Protein AF-A0A379QC48-F1 (afdb_monomer_lite)

Structure (mmCIF, N/CA/C/O backbone):
data_AF-A0A379QC48-F1
#
_entry.id   AF-A0A379QC48-F1
#
loop_
_atom_site.group_PDB
_atom_site.id
_atom_site.type_symbol
_atom_site.label_atom_id
_atom_site.label_alt_id
_atom_site.label_comp_id
_atom_site.label_asym_id
_atom_site.label_entity_id
_atom_site.label_seq_id
_atom_site.pdbx_PDB_ins_code
_atom_site.Cartn_x
_atom_site.Cartn_y
_atom_site.Cartn_z
_atom_site.occupancy
_atom_site.B_iso_or_equiv
_atom_site.auth_seq_id
_atom_site.auth_comp_id
_atom_site.auth_asym_id
_atom_site.auth_atom_id
_atom_site.pdbx_PDB_model_num
ATOM 1 N N . MET A 1 1 ? 39.544 -3.586 8.936 1.00 36.72 1 MET A N 1
ATOM 2 C CA . MET A 1 1 ? 38.373 -2.757 8.582 1.00 36.72 1 MET A CA 1
ATOM 3 C C . MET A 1 1 ? 37.572 -3.559 7.572 1.00 36.72 1 MET A C 1
ATOM 5 O O . MET A 1 1 ? 38.004 -3.650 6.434 1.00 36.72 1 MET A O 1
ATOM 9 N N . ASN A 1 2 ? 36.511 -4.243 8.010 1.00 37.12 2 ASN A N 1
ATOM 10 C CA . ASN A 1 2 ? 35.754 -5.169 7.163 1.00 37.12 2 ASN A CA 1
ATOM 11 C C . ASN A 1 2 ? 34.454 -4.514 6.680 1.00 37.12 2 ASN A C 1
ATOM 13 O O . ASN A 1 2 ? 33.609 -4.162 7.495 1.00 37.12 2 ASN A O 1
ATOM 17 N N . ASN A 1 3 ? 34.380 -4.367 5.354 1.00 47.34 3 ASN A N 1
ATOM 18 C CA . ASN A 1 3 ? 33.238 -4.408 4.437 1.00 47.34 3 ASN A CA 1
ATOM 19 C C . ASN A 1 3 ? 31.838 -4.084 4.968 1.00 47.34 3 ASN A C 1
ATOM 21 O O . ASN A 1 3 ? 31.258 -4.894 5.681 1.00 47.34 3 ASN A O 1
ATOM 25 N N . PHE A 1 4 ? 31.237 -3.015 4.434 1.00 44.62 4 PHE A N 1
ATOM 26 C CA . PHE A 1 4 ? 29.795 -2.971 4.156 1.00 44.62 4 PHE A CA 1
ATOM 27 C C . PHE A 1 4 ? 29.474 -1.932 3.063 1.00 44.62 4 PHE A C 1
ATOM 29 O O . PHE A 1 4 ? 28.739 -0.974 3.272 1.00 44.62 4 PHE A O 1
ATOM 36 N N . THR A 1 5 ? 30.041 -2.093 1.867 1.00 42.81 5 THR A N 1
ATOM 37 C CA . THR A 1 5 ? 29.392 -1.557 0.664 1.00 42.81 5 THR A CA 1
ATOM 38 C C . THR A 1 5 ? 28.306 -2.552 0.291 1.00 42.81 5 THR A C 1
ATOM 40 O O . THR A 1 5 ? 28.585 -3.616 -0.258 1.00 42.81 5 THR A O 1
ATOM 43 N N . ALA A 1 6 ? 27.071 -2.245 0.687 1.00 38.69 6 ALA A N 1
ATOM 44 C CA . ALA A 1 6 ? 25.898 -2.955 0.215 1.00 38.69 6 ALA A CA 1
ATOM 45 C C . ALA A 1 6 ? 25.906 -2.914 -1.317 1.00 38.69 6 ALA A C 1
ATOM 47 O O . ALA A 1 6 ? 25.758 -1.855 -1.923 1.00 38.69 6 ALA A O 1
ATOM 48 N N . LEU A 1 7 ? 26.130 -4.073 -1.927 1.00 42.31 7 LEU A N 1
ATOM 49 C CA . LEU A 1 7 ? 25.832 -4.317 -3.326 1.00 42.31 7 LEU A CA 1
ATOM 50 C C . LEU A 1 7 ? 24.304 -4.309 -3.443 1.00 42.31 7 LEU A C 1
ATOM 52 O O . LEU A 1 7 ? 23.666 -5.355 -3.355 1.00 42.31 7 LEU A O 1
ATOM 56 N N . THR A 1 8 ? 23.692 -3.131 -3.557 1.00 49.19 8 THR A N 1
ATOM 57 C CA . THR A 1 8 ? 22.351 -3.049 -4.134 1.00 49.19 8 THR A CA 1
ATOM 58 C C . THR A 1 8 ? 22.547 -3.248 -5.623 1.00 49.19 8 THR A C 1
ATOM 60 O O . THR A 1 8 ? 22.850 -2.311 -6.357 1.00 49.19 8 THR A O 1
ATOM 63 N N . ASP A 1 9 ? 22.490 -4.507 -6.040 1.00 49.66 9 ASP A N 1
ATOM 64 C CA . ASP A 1 9 ? 22.369 -4.869 -7.440 1.00 49.66 9 ASP A CA 1
ATOM 65 C C . ASP A 1 9 ? 21.034 -4.309 -7.961 1.00 49.66 9 ASP A C 1
ATOM 67 O O . ASP A 1 9 ? 19.992 -4.957 -7.911 1.00 49.66 9 ASP A O 1
ATOM 71 N N . ASP A 1 10 ? 21.057 -3.042 -8.376 1.00 56.03 10 ASP A N 1
ATOM 72 C CA . ASP A 1 10 ? 19.927 -2.30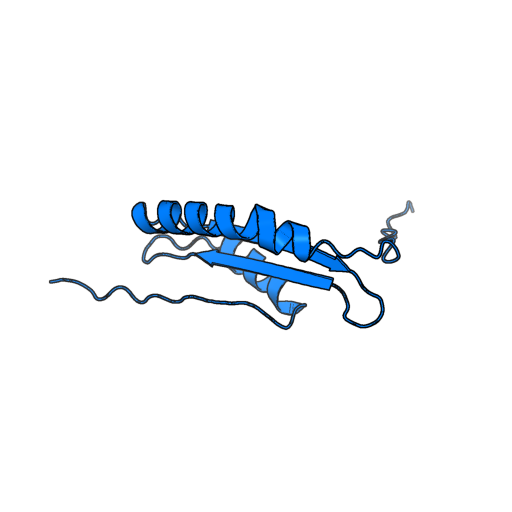0 -8.946 1.00 56.03 10 ASP A CA 1
ATOM 73 C C . ASP A 1 10 ? 19.607 -2.745 -10.388 1.00 56.03 10 ASP A C 1
ATOM 75 O O . ASP A 1 10 ? 18.796 -2.120 -11.066 1.00 56.03 10 ASP A O 1
ATOM 79 N N . SER A 1 11 ? 20.224 -3.835 -10.867 1.00 58.25 11 SER A N 1
ATOM 80 C CA . SER A 1 11 ? 20.123 -4.301 -12.254 1.00 58.25 11 SER A CA 1
ATOM 81 C C . SER A 1 11 ? 19.030 -5.345 -12.509 1.00 58.2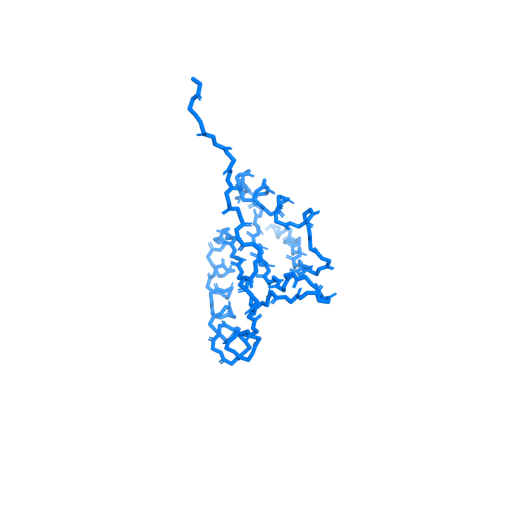5 11 SER A C 1
ATOM 83 O O . SER A 1 11 ? 18.808 -5.729 -13.658 1.00 58.25 11 SER A O 1
ATOM 85 N N . ASN A 1 12 ? 18.298 -5.793 -11.480 1.00 75.00 12 ASN A N 1
ATOM 86 C CA . ASN A 1 12 ? 17.188 -6.721 -11.695 1.00 75.00 12 ASN A CA 1
ATOM 87 C C . ASN A 1 12 ? 15.912 -5.959 -12.081 1.00 75.00 12 ASN A C 1
ATOM 89 O O . ASN A 1 12 ? 15.090 -5.608 -11.228 1.00 75.00 12 ASN A O 1
ATOM 93 N N . TYR A 1 13 ? 15.781 -5.659 -13.371 1.00 87.44 13 TYR A N 1
ATOM 94 C CA . TYR A 1 13 ? 14.579 -5.066 -13.946 1.00 87.44 13 TYR A CA 1
ATOM 95 C C . TYR A 1 13 ? 13.455 -6.101 -14.061 1.00 87.44 13 TYR A C 1
ATOM 97 O O . TYR A 1 13 ? 13.677 -7.239 -14.471 1.00 87.44 13 TYR A O 1
ATOM 105 N N . TYR A 1 14 ? 12.233 -5.701 -13.722 1.00 91.56 14 TYR A N 1
ATOM 106 C CA . TYR A 1 14 ? 11.046 -6.548 -13.813 1.00 91.56 14 TYR A CA 1
ATOM 107 C C . TYR A 1 14 ? 9.793 -5.709 -14.041 1.00 91.56 14 TYR A C 1
ATOM 109 O O . TYR A 1 14 ? 9.725 -4.549 -13.643 1.00 91.56 14 TYR A O 1
ATOM 117 N N . ASN A 1 15 ? 8.779 -6.322 -14.647 1.00 92.81 15 ASN A N 1
ATOM 118 C CA . ASN A 1 15 ? 7.433 -5.770 -14.722 1.00 92.81 15 ASN A CA 1
ATOM 119 C C . ASN A 1 15 ? 6.430 -6.870 -14.347 1.00 92.81 15 ASN A C 1
ATOM 121 O O . ASN A 1 15 ? 6.316 -7.889 -15.026 1.00 92.81 15 ASN A O 1
ATOM 125 N N . LEU A 1 16 ? 5.746 -6.656 -13.230 1.00 94.88 16 LEU A N 1
ATOM 126 C CA . LEU A 1 16 ? 4.722 -7.503 -12.629 1.00 94.88 16 LEU A CA 1
ATOM 127 C C . LEU A 1 16 ? 3.407 -6.725 -12.462 1.00 94.88 16 LEU A C 1
ATOM 129 O O . LEU A 1 16 ? 2.590 -7.077 -11.614 1.00 94.88 16 LEU A O 1
ATOM 133 N N . GLU A 1 17 ? 3.201 -5.669 -13.252 1.00 92.25 17 GLU A N 1
ATOM 134 C CA . GLU A 1 17 ? 1.998 -4.832 -13.214 1.00 92.25 17 GLU A CA 1
ATOM 135 C C . GLU A 1 17 ? 0.734 -5.672 -13.433 1.00 92.25 17 GLU A C 1
ATOM 137 O O . GLU A 1 17 ? -0.183 -5.613 -12.621 1.00 92.25 17 GLU A O 1
ATOM 142 N N . SER A 1 18 ? 0.730 -6.570 -14.426 1.00 95.00 18 SER A N 1
ATOM 143 C CA . SER A 1 18 ? -0.409 -7.469 -14.664 1.00 95.00 18 SER A CA 1
ATOM 144 C C . SER A 1 18 ? -0.671 -8.425 -13.498 1.00 95.00 18 SER A C 1
ATOM 146 O O . SER A 1 18 ? -1.819 -8.655 -13.134 1.00 95.00 18 SER A O 1
ATOM 148 N N . VAL A 1 19 ? 0.377 -8.952 -12.853 1.00 96.38 19 VAL A N 1
ATOM 149 C CA . VAL A 1 19 ? 0.227 -9.801 -11.658 1.00 96.38 19 VAL A CA 1
ATOM 150 C C . VAL A 1 19 ? -0.375 -8.994 -10.510 1.00 96.38 19 VAL A C 1
ATOM 152 O O . VAL A 1 19 ? -1.261 -9.485 -9.807 1.00 96.38 19 VAL A O 1
ATOM 155 N N . TYR A 1 20 ? 0.081 -7.754 -10.323 1.00 94.56 20 TYR A N 1
ATOM 156 C CA . TYR A 1 20 ? -0.475 -6.870 -9.310 1.00 94.56 20 TYR A CA 1
ATOM 157 C C . TYR A 1 20 ? -1.954 -6.580 -9.584 1.00 94.56 20 TYR A C 1
ATOM 159 O O . TYR A 1 20 ? -2.789 -6.800 -8.708 1.00 94.56 20 TYR A O 1
ATOM 167 N N . ASP A 1 21 ? -2.294 -6.158 -10.797 1.00 93.31 21 ASP A N 1
ATOM 168 C CA . ASP A 1 21 ? -3.651 -5.762 -11.165 1.00 93.31 21 ASP A CA 1
ATOM 169 C C . ASP A 1 21 ? -4.638 -6.932 -11.159 1.00 93.31 21 ASP A C 1
ATOM 171 O O . ASP A 1 21 ? -5.748 -6.802 -10.639 1.00 93.31 21 ASP A O 1
ATOM 175 N N . GLU A 1 22 ? -4.247 -8.090 -11.690 1.00 97.31 22 GLU A N 1
ATOM 176 C CA . GLU A 1 22 ? -5.144 -9.240 -11.828 1.00 97.31 22 GLU A CA 1
ATOM 177 C C . GLU A 1 22 ? -5.282 -10.040 -10.530 1.00 97.31 22 GLU A C 1
ATOM 179 O O . GLU A 1 22 ? -6.354 -10.583 -10.253 1.00 97.31 22 GLU A O 1
ATOM 184 N N . GLN A 1 23 ? -4.216 -10.132 -9.727 1.00 97.44 23 GLN A N 1
ATOM 185 C CA . GLN A 1 23 ? -4.179 -11.037 -8.573 1.00 97.44 23 GLN A CA 1
ATOM 186 C C . GLN A 1 23 ? -4.140 -10.296 -7.239 1.00 97.44 23 GLN A C 1
ATOM 188 O O . GLN A 1 23 ? -4.861 -10.666 -6.314 1.00 97.44 23 GLN A O 1
ATOM 193 N N . ILE A 1 24 ? -3.326 -9.246 -7.111 1.00 96.56 24 ILE A N 1
ATOM 194 C CA . ILE A 1 24 ? -3.121 -8.566 -5.824 1.00 96.56 24 ILE A CA 1
ATOM 195 C C . ILE A 1 24 ? -4.196 -7.510 -5.566 1.00 96.56 24 ILE A C 1
ATOM 197 O O . ILE A 1 24 ? -4.737 -7.455 -4.464 1.00 96.56 24 ILE A O 1
ATOM 201 N N . SER A 1 25 ? -4.551 -6.700 -6.561 1.00 94.62 25 SER A N 1
ATOM 202 C CA . SER A 1 25 ? -5.521 -5.608 -6.427 1.00 94.62 25 SER A CA 1
ATOM 203 C C . SER A 1 25 ? -6.901 -6.083 -5.925 1.00 94.62 25 SER A C 1
ATOM 205 O O . SER A 1 25 ? -7.415 -5.506 -4.957 1.00 94.62 25 SER A O 1
ATOM 207 N N . PRO A 1 26 ? -7.485 -7.193 -6.435 1.00 96.06 26 PRO A N 1
ATOM 208 C CA . PRO A 1 26 ? -8.747 -7.718 -5.907 1.00 96.06 26 PRO A CA 1
ATOM 209 C C . PRO A 1 26 ? -8.652 -8.202 -4.452 1.00 96.06 26 PRO A C 1
ATOM 211 O O . PRO A 1 26 ? -9.621 -8.080 -3.700 1.00 96.06 26 PRO A O 1
ATOM 214 N N . LEU A 1 27 ? -7.498 -8.738 -4.039 1.00 97.62 27 LEU A N 1
ATOM 215 C CA . LEU A 1 27 ? -7.252 -9.171 -2.659 1.00 97.62 27 LEU A CA 1
ATOM 216 C C . LEU A 1 27 ? -7.052 -7.972 -1.731 1.00 97.62 27 LEU A C 1
ATOM 218 O O . LEU A 1 27 ? -7.611 -7.937 -0.637 1.00 97.62 27 LEU A O 1
ATOM 222 N N . MET A 1 28 ? -6.320 -6.955 -2.185 1.00 96.44 28 MET A N 1
ATOM 223 C CA . MET A 1 28 ? -6.131 -5.710 -1.446 1.00 96.44 28 MET A CA 1
ATOM 224 C C . MET A 1 28 ? -7.457 -5.023 -1.158 1.00 96.44 28 MET A C 1
ATOM 226 O O . MET A 1 28 ? -7.643 -4.528 -0.052 1.00 96.44 28 MET A O 1
ATOM 230 N N . LYS A 1 29 ? -8.406 -5.051 -2.100 1.00 96.00 29 LYS A N 1
ATOM 231 C CA . LYS A 1 29 ? -9.762 -4.553 -1.854 1.00 96.00 29 LYS A CA 1
ATOM 232 C C . LYS A 1 29 ? -10.421 -5.260 -0.664 1.00 96.00 29 LYS A C 1
ATOM 234 O O . LYS A 1 29 ? -10.892 -4.588 0.245 1.00 96.00 29 LYS A O 1
ATOM 239 N N . GLN A 1 30 ? -10.381 -6.594 -0.632 1.00 97.50 30 GLN A N 1
ATOM 240 C CA . GLN A 1 30 ? -10.939 -7.378 0.478 1.00 97.50 30 GLN A CA 1
ATOM 241 C C . GLN A 1 30 ? -10.236 -7.067 1.808 1.00 97.50 30 GLN A C 1
ATOM 243 O O . GLN A 1 30 ? -10.898 -6.870 2.823 1.00 97.50 30 GLN A O 1
ATOM 248 N N . ILE A 1 31 ? -8.903 -6.967 1.802 1.00 97.00 31 ILE A N 1
ATOM 249 C CA . ILE A 1 31 ? -8.112 -6.616 2.991 1.00 97.00 31 ILE A CA 1
ATOM 250 C C . ILE A 1 31 ? -8.494 -5.224 3.507 1.00 97.00 31 ILE A C 1
ATOM 252 O O . ILE A 1 31 ? -8.732 -5.053 4.699 1.00 97.00 31 ILE A O 1
ATOM 256 N N . ILE A 1 32 ? -8.584 -4.234 2.615 1.00 95.50 32 ILE A N 1
ATOM 257 C CA . ILE A 1 32 ? -8.960 -2.859 2.958 1.00 95.50 32 ILE A CA 1
ATOM 258 C C . ILE A 1 32 ? -10.355 -2.824 3.583 1.00 95.50 32 ILE A C 1
ATOM 260 O O . ILE A 1 32 ? -10.544 -2.128 4.581 1.00 95.50 32 ILE A O 1
ATOM 264 N N . ASP A 1 33 ? -11.312 -3.562 3.021 1.00 97.00 33 ASP A N 1
ATOM 265 C CA . ASP A 1 33 ? -12.682 -3.610 3.531 1.00 97.00 33 ASP A CA 1
ATOM 266 C C . ASP A 1 33 ? -12.724 -4.206 4.951 1.00 97.00 33 ASP A C 1
ATOM 268 O O . ASP A 1 33 ? -13.290 -3.585 5.852 1.00 97.00 33 ASP A O 1
ATOM 272 N N . ILE A 1 34 ? -12.016 -5.316 5.196 1.00 97.25 34 ILE A N 1
ATOM 273 C CA . ILE A 1 34 ? -11.883 -5.930 6.532 1.00 97.25 34 ILE A CA 1
ATOM 274 C C . ILE A 1 34 ? -11.219 -4.961 7.523 1.00 97.25 34 ILE A C 1
ATOM 276 O O . ILE A 1 34 ? -11.685 -4.776 8.651 1.00 97.25 34 ILE A O 1
ATOM 280 N N . CYS A 1 35 ? -10.123 -4.314 7.121 1.00 96.56 35 CYS A N 1
ATOM 281 C CA . CYS A 1 35 ? -9.417 -3.375 7.987 1.00 96.56 35 CYS A CA 1
ATOM 282 C C . CYS A 1 35 ? -10.280 -2.155 8.331 1.00 96.56 35 CYS A C 1
ATOM 284 O O . CYS A 1 35 ? -10.235 -1.678 9.466 1.00 96.56 35 CYS A O 1
ATOM 286 N N . LYS A 1 36 ? -11.100 -1.670 7.390 1.00 93.44 36 LYS A N 1
ATOM 287 C CA . LYS A 1 36 ? -12.073 -0.599 7.639 1.00 93.44 36 LYS A CA 1
ATOM 288 C C . LYS A 1 36 ? -13.169 -1.033 8.605 1.00 93.44 36 LYS A C 1
ATOM 290 O O . LYS A 1 36 ? -13.435 -0.295 9.549 1.00 93.44 36 LYS A O 1
ATOM 295 N N . GLU A 1 37 ? -13.755 -2.215 8.419 1.00 96.56 37 GLU A N 1
ATOM 296 C CA . GLU A 1 37 ? -14.819 -2.741 9.287 1.00 96.56 37 GLU A CA 1
ATOM 297 C C . GLU A 1 37 ? -14.386 -2.803 10.762 1.00 96.56 37 GLU A C 1
ATOM 299 O O . GLU A 1 37 ? -15.139 -2.431 11.663 1.00 96.56 37 GLU A O 1
ATOM 304 N N . HIS A 1 38 ? -13.136 -3.192 11.021 1.00 96.44 38 HIS A N 1
ATOM 305 C CA . HIS A 1 38 ? -12.616 -3.357 12.381 1.00 96.44 38 HIS A CA 1
ATOM 306 C C . HIS A 1 38 ? -11.790 -2.173 12.908 1.00 96.44 38 HIS A C 1
ATOM 308 O O . HIS A 1 38 ? -11.241 -2.247 14.017 1.00 96.44 38 HIS A O 1
ATOM 314 N N . ASN A 1 39 ? -11.699 -1.072 12.154 1.00 94.12 39 ASN A N 1
ATOM 315 C CA . ASN A 1 39 ? -10.816 0.063 12.449 1.00 94.12 39 ASN A CA 1
ATOM 316 C C . ASN A 1 39 ? -9.366 -0.381 12.716 1.00 94.12 39 ASN A C 1
ATOM 318 O O . ASN A 1 39 ? -8.750 0.006 13.714 1.00 94.12 39 ASN A O 1
ATOM 322 N N . MET A 1 40 ? -8.849 -1.279 11.882 1.00 95.19 40 MET A N 1
ATOM 323 C CA . MET A 1 40 ? -7.540 -1.907 12.028 1.00 95.19 40 MET A CA 1
ATOM 324 C C . MET A 1 40 ? -6.500 -1.142 11.198 1.00 95.19 40 MET A C 1
ATOM 326 O O . MET A 1 40 ? -6.538 -1.229 9.969 1.00 95.19 40 MET A O 1
ATOM 330 N N . PRO A 1 41 ? -5.571 -0.392 11.825 1.00 95.31 41 PRO A N 1
ATOM 331 C CA . PRO A 1 41 ? -4.528 0.317 11.090 1.00 95.31 41 PRO A CA 1
ATOM 332 C C . PRO A 1 41 ? -3.660 -0.662 10.297 1.00 95.31 41 PRO A C 1
ATOM 334 O O . PRO A 1 41 ? -3.318 -1.732 10.802 1.00 95.31 41 PRO A O 1
ATOM 337 N N . MET A 1 42 ? -3.266 -0.288 9.081 1.00 95.00 42 MET A N 1
ATOM 338 C CA . MET A 1 42 ? -2.398 -1.116 8.237 1.00 95.00 42 MET A CA 1
ATOM 339 C C . MET A 1 42 ? -1.509 -0.270 7.330 1.00 95.00 42 MET A C 1
ATOM 341 O O . MET A 1 42 ? -1.878 0.838 6.940 1.00 95.00 42 MET A O 1
ATOM 345 N N . VAL A 1 43 ? -0.369 -0.835 6.939 1.00 94.50 43 VAL A N 1
ATOM 346 C CA . VAL A 1 43 ? 0.464 -0.358 5.830 1.00 94.50 43 VAL A CA 1
ATOM 347 C C . VAL A 1 43 ? 0.854 -1.567 4.990 1.00 94.50 43 VAL A C 1
ATOM 349 O O . VAL A 1 43 ? 1.333 -2.563 5.526 1.00 94.50 43 VAL A O 1
ATOM 352 N N . ALA A 1 44 ? 0.656 -1.481 3.679 1.00 93.38 44 ALA A N 1
ATOM 353 C CA . ALA A 1 44 ? 1.090 -2.486 2.716 1.00 93.38 44 ALA A CA 1
ATOM 354 C C . ALA A 1 44 ? 1.735 -1.789 1.516 1.00 93.38 44 ALA A C 1
ATOM 356 O O . ALA A 1 44 ? 1.210 -0.787 1.034 1.00 93.38 44 ALA A O 1
ATOM 357 N N . SER A 1 45 ? 2.868 -2.306 1.038 1.00 91.94 45 SER A N 1
ATOM 358 C CA . SER A 1 45 ? 3.584 -1.754 -0.113 1.00 91.94 45 SER A CA 1
ATOM 359 C C . SER A 1 45 ? 4.116 -2.872 -0.995 1.00 91.94 45 SER A C 1
ATOM 361 O O . SER A 1 45 ? 4.781 -3.778 -0.497 1.00 91.94 45 SER A O 1
ATOM 363 N N . PHE A 1 46 ? 3.862 -2.781 -2.297 1.00 92.62 46 PHE A N 1
ATOM 364 C CA . PHE A 1 46 ? 4.287 -3.771 -3.286 1.00 92.62 46 PHE A CA 1
ATOM 365 C C . PHE A 1 46 ? 5.091 -3.089 -4.383 1.00 92.62 46 PHE A C 1
ATOM 367 O O . PHE A 1 46 ? 4.612 -2.122 -4.972 1.00 92.62 46 PHE A O 1
ATOM 374 N N . ALA A 1 47 ? 6.301 -3.585 -4.643 1.00 91.75 47 ALA A N 1
ATOM 375 C CA . ALA A 1 47 ? 7.110 -3.174 -5.784 1.00 91.75 47 ALA A CA 1
ATOM 376 C C . ALA A 1 47 ? 6.760 -4.086 -6.964 1.00 91.75 47 ALA A C 1
ATOM 378 O O . ALA A 1 47 ? 7.061 -5.278 -6.925 1.00 91.75 47 ALA A O 1
ATOM 379 N N . TYR A 1 48 ? 6.060 -3.550 -7.960 1.00 90.19 48 TYR A N 1
ATOM 380 C CA . TYR A 1 48 ? 5.578 -4.316 -9.112 1.00 90.19 48 TYR A CA 1
ATOM 381 C C . TYR A 1 48 ? 6.351 -3.997 -10.394 1.00 90.19 48 TYR A C 1
ATOM 383 O O . TYR A 1 48 ? 6.269 -4.758 -11.347 1.00 90.19 48 TYR A O 1
ATOM 391 N N . GLU A 1 49 ? 7.142 -2.928 -10.427 1.00 89.75 49 GLU A N 1
ATOM 392 C CA . GLU A 1 49 ? 7.994 -2.606 -11.571 1.00 89.75 49 GLU A CA 1
ATOM 393 C C . GLU A 1 49 ? 9.373 -2.158 -11.080 1.00 89.75 49 GLU A C 1
ATOM 395 O O . GLU A 1 49 ? 9.500 -1.494 -10.052 1.00 89.75 49 GLU A O 1
ATOM 400 N N . ASN A 1 50 ? 10.412 -2.510 -11.823 1.00 89.31 50 ASN A N 1
ATOM 401 C CA . ASN A 1 50 ? 11.716 -1.871 -11.783 1.00 89.31 50 ASN A CA 1
ATOM 402 C C . ASN A 1 50 ? 12.185 -1.751 -13.229 1.00 89.31 50 ASN A C 1
ATOM 404 O O . ASN A 1 50 ? 12.412 -2.768 -13.883 1.00 89.31 50 ASN A O 1
ATOM 408 N N . SER A 1 51 ? 12.306 -0.529 -13.737 1.00 85.25 51 SER A N 1
ATOM 409 C CA . SER A 1 51 ? 12.755 -0.256 -15.101 1.00 85.25 51 SER A CA 1
ATOM 410 C C . SER A 1 51 ? 13.823 0.832 -15.110 1.00 85.25 51 SER A C 1
ATOM 412 O O . SER A 1 51 ? 13.859 1.696 -14.235 1.00 85.25 51 SER A O 1
ATOM 414 N N . GLU A 1 52 ? 14.688 0.804 -16.120 1.00 78.75 52 GLU A N 1
ATOM 415 C CA . GLU A 1 52 ? 15.731 1.818 -16.298 1.00 78.75 52 GLU A CA 1
ATOM 416 C C . GLU A 1 52 ? 15.133 3.206 -16.583 1.00 78.75 52 GLU A C 1
ATOM 418 O O . GLU A 1 52 ? 15.641 4.215 -16.104 1.00 78.75 52 GLU A O 1
ATOM 423 N N . GLU A 1 53 ? 14.019 3.254 -17.321 1.00 78.56 53 GLU A N 1
ATOM 424 C CA . GLU A 1 53 ? 13.383 4.498 -17.767 1.00 78.56 53 GLU A CA 1
ATOM 425 C C . GLU A 1 53 ? 12.456 5.115 -16.708 1.00 78.56 53 GLU A C 1
ATOM 427 O O . GLU A 1 53 ? 12.470 6.329 -16.505 1.00 78.56 53 GLU A O 1
ATOM 432 N N . LYS A 1 54 ? 11.640 4.298 -16.026 1.00 74.19 54 LYS A N 1
ATOM 433 C CA . LYS A 1 54 ? 10.617 4.779 -15.078 1.00 74.19 54 LYS A CA 1
ATOM 434 C C . LYS A 1 54 ? 11.010 4.604 -13.611 1.00 74.19 54 LYS A C 1
ATOM 436 O O . LYS A 1 54 ? 10.297 5.086 -12.732 1.00 74.19 54 LYS A O 1
ATOM 441 N N . GLY A 1 55 ? 12.124 3.930 -13.328 1.00 83.94 55 GLY A N 1
ATOM 442 C CA . GLY A 1 55 ? 12.509 3.557 -11.970 1.00 83.94 55 GLY A CA 1
ATOM 443 C C . GLY A 1 55 ? 11.608 2.457 -11.406 1.00 83.94 55 GLY A C 1
ATOM 444 O O . GLY A 1 55 ? 11.150 1.576 -12.139 1.00 83.94 55 GLY A O 1
ATOM 445 N N . ARG A 1 56 ? 11.365 2.482 -10.089 1.00 85.25 56 ARG A N 1
ATOM 446 C CA . ARG A 1 56 ? 10.558 1.459 -9.412 1.00 85.25 56 ARG A CA 1
ATOM 447 C C . ARG A 1 56 ? 9.074 1.851 -9.393 1.00 85.25 56 ARG A C 1
ATOM 449 O O . ARG A 1 56 ? 8.711 2.937 -8.954 1.00 85.25 56 ARG A O 1
ATOM 456 N N . GLY A 1 57 ? 8.202 0.949 -9.823 1.00 86.62 57 GLY A N 1
ATOM 457 C CA . GLY A 1 57 ? 6.756 1.048 -9.639 1.00 86.62 57 GLY A CA 1
ATOM 458 C C . GLY A 1 57 ? 6.371 0.463 -8.288 1.00 86.62 57 GLY A C 1
ATOM 459 O O . GLY A 1 57 ? 6.593 -0.723 -8.031 1.00 86.62 57 GLY A O 1
ATOM 460 N N . LEU A 1 58 ? 5.813 1.295 -7.409 1.00 88.62 58 LEU A N 1
A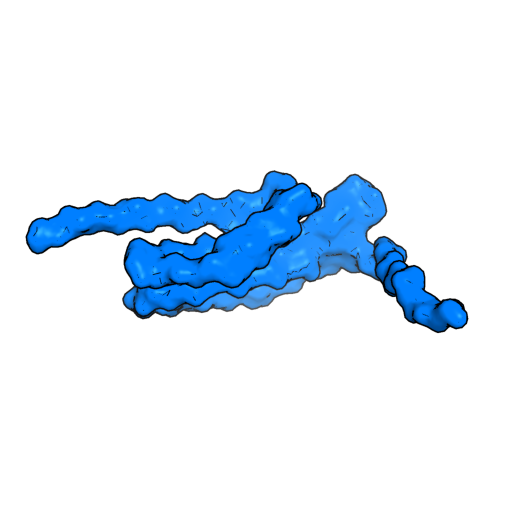TOM 461 C CA . LEU A 1 58 ? 5.358 0.908 -6.076 1.00 88.62 58 LEU A CA 1
ATOM 462 C C . LEU A 1 58 ? 3.895 1.285 -5.891 1.00 88.62 58 LEU A C 1
ATOM 464 O O . LEU A 1 58 ? 3.499 2.413 -6.175 1.00 88.62 58 LEU A O 1
ATOM 468 N N . CYS A 1 59 ? 3.114 0.364 -5.334 1.00 89.62 59 CYS A N 1
ATOM 469 C CA . CYS A 1 59 ? 1.778 0.660 -4.840 1.00 89.62 59 CYS A CA 1
ATOM 470 C C . CYS A 1 59 ? 1.761 0.510 -3.321 1.00 89.62 59 CYS A C 1
ATOM 472 O O . CYS A 1 59 ? 1.937 -0.592 -2.791 1.00 89.62 59 CYS A O 1
ATOM 474 N N . THR A 1 60 ? 1.559 1.628 -2.623 1.00 90.44 60 THR A N 1
ATOM 475 C CA . THR A 1 60 ? 1.518 1.691 -1.160 1.00 90.44 60 THR A CA 1
ATOM 476 C C . THR A 1 60 ? 0.137 2.123 -0.693 1.00 90.44 60 THR A C 1
ATOM 478 O O . THR A 1 60 ? -0.357 3.180 -1.078 1.00 90.44 60 THR A O 1
ATOM 481 N N . THR A 1 61 ? -0.467 1.327 0.184 1.00 91.38 61 THR A N 1
ATOM 482 C CA . THR A 1 61 ? -1.713 1.652 0.882 1.00 91.38 61 THR A CA 1
ATOM 483 C C . THR A 1 61 ? -1.430 1.784 2.370 1.00 91.38 61 THR A C 1
ATOM 485 O O . THR A 1 61 ? -0.830 0.894 2.970 1.00 91.38 61 THR A O 1
ATOM 488 N N . ALA A 1 62 ? -1.894 2.875 2.975 1.00 92.50 62 ALA A N 1
ATOM 489 C CA . ALA A 1 62 ? -1.856 3.084 4.416 1.00 92.50 62 ALA A CA 1
ATOM 490 C C . ALA A 1 62 ? -3.258 3.458 4.910 1.00 92.50 62 ALA A C 1
ATOM 492 O O . ALA A 1 62 ? -3.882 4.371 4.367 1.00 92.50 62 ALA A O 1
ATOM 493 N N . LEU A 1 63 ? -3.741 2.756 5.935 1.00 92.50 63 LEU A N 1
ATOM 494 C CA . LEU A 1 63 ? -4.990 3.060 6.627 1.00 92.50 63 LEU A CA 1
ATOM 495 C C . LEU A 1 63 ? -4.682 3.473 8.060 1.00 92.50 63 LEU A C 1
ATOM 497 O O . LEU A 1 63 ? -4.002 2.759 8.801 1.00 92.50 63 LEU A O 1
ATOM 501 N N . THR A 1 64 ? -5.219 4.621 8.450 1.00 91.56 64 THR A N 1
ATOM 502 C CA . THR A 1 64 ? -5.159 5.141 9.812 1.00 91.56 64 THR A CA 1
ATOM 503 C C . THR A 1 64 ? -6.572 5.427 10.296 1.00 91.56 64 THR A C 1
ATOM 505 O O . THR A 1 64 ? -7.462 5.742 9.509 1.00 91.56 64 THR A O 1
ATOM 508 N N . PHE A 1 65 ? -6.777 5.290 11.602 1.00 91.25 65 PHE A N 1
ATOM 509 C CA . PHE A 1 65 ? -8.066 5.504 12.248 1.00 91.25 65 PHE A CA 1
ATOM 510 C C . PHE A 1 65 ? -7.857 6.397 13.467 1.00 91.25 65 PHE A C 1
ATOM 512 O O . PHE A 1 65 ? -6.808 6.332 14.117 1.00 91.25 65 PHE A O 1
ATOM 519 N N . GLU A 1 66 ? -8.847 7.232 13.770 1.00 87.50 66 GLU A N 1
ATOM 520 C CA . GLU A 1 66 ? -8.804 8.128 14.923 1.00 87.50 66 GLU A CA 1
ATOM 521 C C . GLU A 1 66 ? -8.574 7.334 16.219 1.00 87.50 66 GLU A C 1
ATOM 523 O O . GLU A 1 66 ? -9.139 6.259 16.428 1.00 87.50 66 GLU A O 1
ATOM 528 N N . GLY A 1 67 ? -7.675 7.826 17.074 1.00 89.81 67 GLY A N 1
ATOM 529 C CA . GLY A 1 67 ? -7.312 7.157 18.329 1.00 89.81 67 GLY A CA 1
ATOM 530 C C . GLY A 1 67 ? -6.487 5.871 18.170 1.00 89.81 67 GLY A C 1
ATOM 531 O O . GLY A 1 67 ? -6.111 5.270 19.173 1.00 89.81 67 GLY A O 1
ATOM 532 N N . ARG A 1 68 ? -6.159 5.452 16.939 1.00 89.25 68 ARG A N 1
ATOM 533 C CA . ARG A 1 68 ? -5.349 4.256 16.636 1.00 89.25 68 ARG A CA 1
ATOM 534 C C . ARG A 1 68 ? -4.177 4.585 15.713 1.00 89.25 68 ARG A C 1
ATOM 536 O O . ARG A 1 68 ? -3.904 3.892 14.735 1.00 89.25 68 ARG A O 1
ATOM 543 N N . HIS A 1 69 ? -3.483 5.676 16.017 1.00 87.62 69 HIS A N 1
ATOM 544 C CA . HIS A 1 69 ? -2.291 6.079 15.281 1.00 87.62 69 HIS A CA 1
ATOM 545 C C . HIS A 1 69 ? -1.081 5.253 15.723 1.00 87.62 69 HIS A C 1
ATOM 547 O O . HIS A 1 69 ? -0.763 5.198 16.908 1.00 87.62 69 HIS A O 1
ATOM 553 N N . ILE A 1 70 ? -0.393 4.646 14.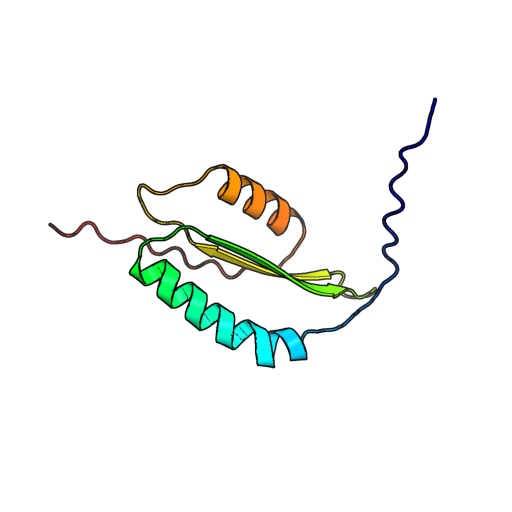756 1.00 92.19 70 ILE A N 1
ATOM 554 C CA . ILE A 1 70 ? 0.848 3.896 14.970 1.00 92.19 70 ILE A CA 1
ATOM 555 C C . ILE A 1 70 ? 1.981 4.705 14.339 1.00 92.19 70 ILE A C 1
ATOM 557 O O . ILE A 1 70 ? 1.973 4.950 13.129 1.00 92.19 70 ILE A O 1
ATOM 561 N N . LYS A 1 71 ? 2.935 5.164 15.156 1.00 92.19 71 LYS A N 1
ATOM 562 C CA . LYS A 1 71 ? 4.010 6.059 14.702 1.00 92.19 71 LYS A CA 1
ATOM 563 C C . LYS A 1 71 ? 4.898 5.369 13.670 1.00 92.19 71 LYS A C 1
ATOM 565 O O . LYS A 1 71 ? 5.234 5.963 12.655 1.00 92.19 71 LYS A O 1
ATOM 570 N N . GLU A 1 72 ? 5.203 4.101 13.889 1.00 93.50 72 GLU A N 1
ATOM 571 C CA . GLU A 1 72 ? 6.020 3.258 13.023 1.00 93.50 72 GLU A CA 1
ATOM 572 C C . GLU A 1 72 ? 5.414 3.150 11.620 1.00 93.50 72 GLU A C 1
ATOM 574 O O . GLU A 1 72 ? 6.135 3.150 10.626 1.00 93.50 72 GLU A O 1
ATOM 579 N N . PHE A 1 73 ? 4.082 3.125 11.521 1.00 93.12 73 PHE A N 1
ATOM 580 C CA . PHE A 1 73 ? 3.380 3.093 10.237 1.00 93.12 73 PHE A CA 1
ATOM 581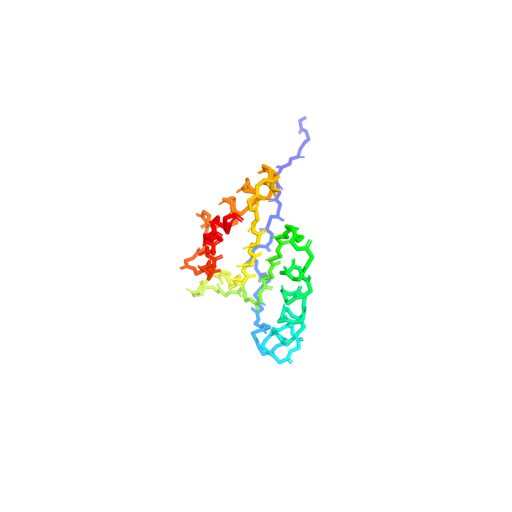 C C . PHE A 1 73 ? 3.476 4.437 9.513 1.00 93.12 73 PHE A C 1
ATOM 583 O O . PHE A 1 73 ? 3.651 4.469 8.293 1.00 93.12 73 PHE A O 1
ATOM 590 N N . ALA A 1 74 ? 3.407 5.548 10.250 1.00 88.06 74 ALA A N 1
ATOM 591 C CA . ALA A 1 74 ? 3.612 6.882 9.693 1.00 88.06 74 ALA A CA 1
ATOM 592 C C . ALA A 1 74 ? 5.066 7.092 9.233 1.00 88.06 74 ALA A C 1
ATOM 594 O O . ALA A 1 74 ? 5.295 7.616 8.140 1.00 88.06 74 ALA A O 1
ATOM 595 N N . ASP A 1 75 ? 6.037 6.630 10.023 1.00 90.81 75 ASP A N 1
ATOM 596 C CA . ASP A 1 75 ? 7.461 6.688 9.692 1.00 90.81 75 ASP A CA 1
ATOM 597 C C . ASP A 1 75 ? 7.765 5.835 8.449 1.00 90.81 75 ASP A C 1
ATOM 599 O O . ASP A 1 75 ? 8.387 6.321 7.504 1.00 90.81 75 ASP A O 1
ATOM 603 N N . ALA A 1 76 ? 7.257 4.598 8.397 1.00 89.19 76 ALA A N 1
ATOM 604 C CA . ALA A 1 76 ? 7.410 3.712 7.245 1.00 89.19 76 ALA A CA 1
ATOM 605 C C . ALA A 1 76 ? 6.781 4.311 5.980 1.00 89.19 76 ALA A C 1
ATOM 607 O O . ALA A 1 76 ? 7.416 4.353 4.929 1.00 89.19 76 ALA A O 1
ATOM 608 N N . THR A 1 77 ? 5.557 4.837 6.082 1.00 87.56 77 THR A N 1
ATOM 609 C CA . THR A 1 77 ? 4.877 5.482 4.948 1.00 87.56 77 THR A CA 1
ATOM 610 C C . THR A 1 77 ? 5.656 6.702 4.462 1.00 87.56 77 THR A C 1
ATOM 612 O O . THR A 1 77 ? 5.759 6.921 3.257 1.00 87.56 77 THR A O 1
ATOM 615 N N . SER A 1 78 ? 6.237 7.478 5.382 1.00 86.50 78 SER A N 1
ATOM 616 C CA . SER A 1 78 ? 7.087 8.619 5.035 1.00 86.50 78 SER A CA 1
ATOM 617 C C . SER A 1 78 ? 8.323 8.154 4.269 1.00 86.50 78 SER A C 1
ATOM 619 O O . SER A 1 78 ? 8.542 8.624 3.159 1.00 86.50 78 SER A O 1
ATOM 621 N N . ALA A 1 79 ? 9.053 7.163 4.788 1.00 86.62 79 ALA A N 1
ATOM 622 C CA . ALA A 1 79 ? 10.241 6.611 4.137 1.00 86.62 79 ALA A CA 1
ATOM 623 C C . ALA A 1 79 ? 9.951 6.030 2.739 1.00 86.62 79 ALA A C 1
ATOM 625 O O . ALA A 1 79 ? 10.755 6.200 1.824 1.00 86.62 79 ALA A O 1
ATOM 626 N N . ILE A 1 80 ? 8.795 5.384 2.551 1.00 84.69 80 ILE A N 1
ATOM 627 C CA . ILE A 1 80 ? 8.383 4.820 1.257 1.00 84.69 80 ILE A CA 1
ATOM 628 C C . ILE A 1 80 ? 8.024 5.931 0.254 1.00 84.69 80 ILE A C 1
ATOM 630 O O . ILE A 1 80 ? 8.459 5.895 -0.900 1.00 84.69 80 ILE A O 1
ATOM 634 N N . ARG A 1 81 ? 7.251 6.941 0.684 1.00 71.94 81 ARG A N 1
ATOM 635 C CA . ARG A 1 81 ? 6.759 8.027 -0.187 1.00 71.94 81 ARG A CA 1
ATOM 636 C C . ARG A 1 81 ? 7.815 9.071 -0.523 1.00 71.94 81 ARG A C 1
ATOM 638 O O . ARG A 1 81 ? 7.690 9.717 -1.556 1.00 71.94 81 ARG A O 1
ATOM 645 N N . SER A 1 82 ? 8.863 9.219 0.287 1.00 60.59 82 SER A N 1
ATOM 646 C CA . SER A 1 82 ? 9.975 10.132 -0.007 1.00 60.59 82 SER A CA 1
ATOM 647 C C . SER A 1 82 ? 10.669 9.850 -1.345 1.00 60.59 82 SER A C 1
ATOM 649 O O . SER A 1 82 ? 11.395 10.716 -1.819 1.00 60.59 82 SER A O 1
ATOM 651 N N . ASN A 1 83 ? 10.435 8.680 -1.959 1.00 52.94 83 ASN A N 1
ATOM 652 C CA . ASN A 1 83 ? 11.126 8.249 -3.172 1.00 52.94 83 ASN A CA 1
ATOM 653 C C . ASN A 1 83 ? 10.216 7.949 -4.386 1.00 52.94 83 ASN A C 1
ATOM 655 O O . ASN A 1 83 ? 10.761 7.647 -5.442 1.00 52.94 83 ASN A O 1
ATOM 659 N N . HIS A 1 84 ? 8.874 8.004 -4.277 1.00 51.00 84 HIS A N 1
ATOM 660 C CA . HIS A 1 84 ? 7.958 7.592 -5.365 1.00 51.00 84 HIS A CA 1
ATOM 661 C C . HIS A 1 84 ? 6.730 8.502 -5.535 1.00 51.00 84 HIS A C 1
ATOM 663 O O . HIS A 1 84 ? 6.061 8.867 -4.571 1.00 51.00 84 HIS A O 1
ATOM 669 N N . PHE A 1 85 ? 6.427 8.845 -6.794 1.00 41.22 85 PHE A N 1
ATOM 670 C CA . PHE A 1 85 ? 5.501 9.916 -7.202 1.00 41.22 85 PHE A CA 1
ATOM 671 C C . PHE A 1 85 ? 3.998 9.576 -7.179 1.0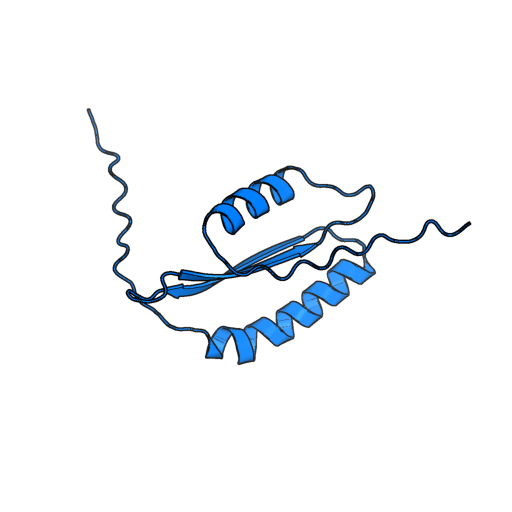0 41.22 85 PHE A C 1
ATOM 673 O O . PHE A 1 85 ? 3.188 10.452 -7.476 1.00 41.22 85 PHE A O 1
ATOM 680 N N . PHE A 1 86 ? 3.582 8.364 -6.802 1.00 41.34 86 PHE A N 1
ATOM 681 C CA . PHE A 1 86 ? 2.160 8.007 -6.728 1.00 41.34 86 PHE A CA 1
ATOM 682 C C . PHE A 1 86 ? 1.822 7.303 -5.417 1.00 41.34 86 PHE A C 1
ATOM 684 O O . PHE A 1 86 ? 2.346 6.246 -5.090 1.00 41.34 86 PHE A O 1
ATOM 691 N N . ALA A 1 87 ? 0.909 7.902 -4.658 1.00 46.12 87 ALA A N 1
ATOM 692 C CA . ALA A 1 87 ? 0.322 7.286 -3.480 1.00 46.12 87 ALA A CA 1
ATOM 693 C C . ALA A 1 87 ? -1.135 7.727 -3.382 1.00 46.12 87 ALA A C 1
ATOM 695 O O . ALA A 1 87 ? -1.417 8.909 -3.170 1.00 46.12 87 ALA A O 1
ATOM 696 N N . ALA A 1 88 ? -2.050 6.773 -3.537 1.00 41.06 88 ALA A N 1
ATOM 697 C CA . ALA A 1 88 ? -3.462 6.980 -3.271 1.00 41.06 88 ALA A CA 1
ATOM 698 C C . ALA A 1 88 ? -3.662 6.996 -1.750 1.00 41.06 88 ALA A C 1
ATOM 700 O O . ALA A 1 88 ? -3.507 5.979 -1.079 1.00 41.06 88 ALA A O 1
ATOM 701 N N . PHE A 1 89 ? -3.972 8.162 -1.187 1.00 42.59 89 PHE A N 1
ATOM 702 C CA . PHE A 1 89 ? -4.353 8.282 0.216 1.00 42.59 89 PHE A CA 1
ATOM 703 C C . PHE A 1 89 ? -5.861 8.503 0.299 1.00 42.59 89 PHE A C 1
ATOM 705 O O . PHE A 1 89 ? -6.407 9.398 -0.338 1.00 42.59 89 PHE A O 1
ATOM 712 N N . THR A 1 90 ? -6.540 7.685 1.097 1.00 41.66 90 THR A N 1
ATOM 713 C CA . THR A 1 90 ? -7.914 7.954 1.526 1.00 41.66 90 THR A CA 1
ATOM 714 C C . THR A 1 90 ? -7.842 8.411 2.977 1.00 41.66 90 THR A C 1
ATOM 716 O O . THR A 1 90 ? -7.673 7.591 3.874 1.00 41.66 90 THR A O 1
ATOM 719 N N . ILE A 1 91 ? -7.926 9.721 3.211 1.00 43.56 91 ILE A N 1
ATOM 720 C CA . ILE A 1 91 ? -8.117 10.280 4.554 1.00 43.56 91 ILE A CA 1
ATOM 721 C C . ILE A 1 91 ? -9.628 10.384 4.756 1.00 43.56 91 ILE A C 1
ATOM 723 O O . ILE A 1 91 ? -10.261 11.248 4.155 1.00 43.56 91 ILE A O 1
ATOM 727 N N . MET A 1 92 ? -10.219 9.504 5.567 1.00 43.28 92 MET A N 1
ATOM 728 C CA . MET A 1 92 ? -11.590 9.712 6.042 1.00 43.28 92 MET A CA 1
ATOM 729 C C . MET A 1 92 ? -11.531 10.311 7.443 1.00 43.28 92 MET A C 1
ATOM 731 O O . MET A 1 92 ? -11.212 9.622 8.407 1.00 43.28 92 MET A O 1
ATOM 735 N N . SER A 1 93 ? -11.834 11.604 7.550 1.00 39.66 93 SER A N 1
ATOM 736 C CA . SER A 1 93 ? -12.234 12.211 8.817 1.00 39.66 93 SER A CA 1
ATOM 737 C C . SER A 1 93 ? -13.622 11.671 9.170 1.00 39.66 93 SER A C 1
ATOM 739 O O . SER A 1 93 ? -14.616 12.070 8.558 1.00 39.66 93 SER A O 1
ATOM 741 N N . GLY A 1 94 ? -13.695 10.722 10.102 1.00 39.78 94 GLY A N 1
ATOM 742 C CA . GLY A 1 94 ? -14.967 10.281 10.664 1.00 39.78 94 GLY A CA 1
ATOM 743 C C . GLY A 1 94 ? -15.604 11.438 11.429 1.00 39.78 94 GLY A C 1
ATOM 744 O O . GLY A 1 94 ? -14.977 12.030 12.302 1.00 39.78 94 GLY A O 1
ATOM 745 N N . VAL A 1 95 ? -16.829 11.807 11.061 1.00 43.66 95 VAL A N 1
ATOM 746 C CA . VAL A 1 95 ? -17.614 12.821 11.771 1.00 43.66 95 VAL A CA 1
ATOM 747 C C . VAL A 1 95 ? -17.954 12.271 13.155 1.00 43.66 95 VAL A C 1
ATOM 749 O O . VAL A 1 95 ? -18.475 11.162 13.268 1.00 43.66 95 VAL A O 1
ATOM 752 N N . LYS A 1 96 ? -17.662 13.051 14.199 1.00 41.88 96 LYS A N 1
ATOM 753 C CA . LYS A 1 96 ? -18.069 12.783 15.580 1.00 41.88 96 LYS A CA 1
ATOM 754 C C . LYS A 1 96 ? -19.601 12.732 15.639 1.00 41.88 96 LYS A C 1
ATOM 756 O O . LYS A 1 96 ? -20.244 13.777 15.606 1.00 41.88 96 LYS A O 1
ATOM 761 N N . GLY A 1 97 ? -20.159 11.523 15.643 1.00 42.53 97 GLY A N 1
ATOM 762 C CA . GLY A 1 97 ? -21.570 11.281 15.933 1.00 42.53 97 GLY A CA 1
ATOM 763 C C . GLY A 1 97 ? -21.851 11.563 17.407 1.00 42.53 97 GLY A C 1
ATOM 764 O O . GLY A 1 97 ? -21.038 11.200 18.258 1.00 42.53 97 GLY A O 1
ATOM 765 N N . GLU A 1 98 ? -22.947 12.282 17.631 1.00 35.62 98 GLU A N 1
ATOM 766 C CA . GLU A 1 98 ? -23.458 12.848 18.890 1.00 35.62 98 GLU A CA 1
ATOM 767 C C . GLU A 1 98 ? -23.595 11.861 20.058 1.00 35.62 98 GLU A C 1
ATOM 769 O O . GLU A 1 98 ? -23.938 10.679 19.823 1.00 35.62 98 GLU A O 1
#

Sequence (98 aa):
MNNFTALTDDSNYYNLESVYDEQISPLMKQIIDICKEHNMPMVASFAYENSEEKGRGLCTTALTFEGRHIKEFADATSAIRSNHFFAAFTIMSGVKGE

Organism: Salmonella enterica (NCBI:txid28901)

pLDDT: mean 77.83, std 21.75, range [35.62, 97.62]

Foldseek 3Di:
DDDDPPPPVLPPWAAQPVVCVVPVVVVVVVVVVVCVVVVNWDKDKDFRGADPVQGTDMEIETDHDPPGDDVVSVVVVCVVVVPDDDYDYDDDPDPPDD

Radius of gyration: 16.97 Å; chains: 1; bounding box: 62×24×37 Å

Secondary structure (DSSP, 8-state):
---------TT--EE-HHHIIIIIHHHHHHHHHHHHHTT--EEEEEEEEEETTTEEEEEEEEE--TT---HHHHHHHHHHHTT-S-------------